Protein AF-A0A925U0S3-F1 (afdb_monomer_lite)

Radius of gyration: 22.57 Å; chai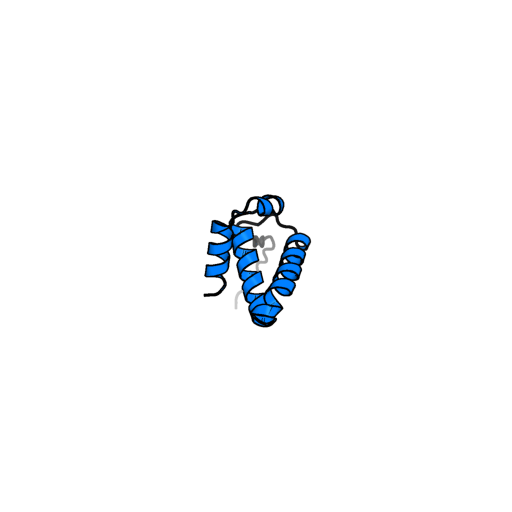ns: 1; bounding box: 42×69×42 Å

Sequence (89 aa):
MKKLLIVFAIIGIFTSCSSGGKKSSWKESDKNDFSVECVSGATASMGEEDAKKYCDCMLTKIMDKYPKAEEVGSINMDEMTKMAEDCVK

Structure (mmCIF, N/CA/C/O backbone):
data_AF-A0A925U0S3-F1
#
_entry.id   AF-A0A925U0S3-F1
#
loop_
_atom_site.group_PDB
_atom_site.id
_atom_site.type_symbol
_atom_site.label_atom_id
_atom_site.label_alt_id
_atom_site.label_comp_id
_atom_site.label_asym_id
_atom_site.label_entity_id
_atom_site.label_seq_id
_atom_site.pdbx_PDB_ins_code
_atom_site.Cartn_x
_atom_site.Cartn_y
_atom_site.Cartn_z
_atom_site.occupancy
_atom_site.B_iso_or_equiv
_atom_site.auth_seq_id
_atom_site.auth_comp_id
_atom_site.auth_asym_id
_atom_site.auth_atom_id
_atom_site.pdbx_PDB_model_num
ATOM 1 N N . MET A 1 1 ? 19.753 -55.718 28.245 1.00 46.47 1 MET A N 1
ATOM 2 C CA . MET A 1 1 ? 21.210 -55.915 28.058 1.00 46.47 1 MET A CA 1
ATOM 3 C C . MET A 1 1 ? 21.524 -55.964 26.574 1.00 46.47 1 MET A C 1
ATOM 5 O O . MET A 1 1 ? 20.778 -56.620 25.861 1.00 46.47 1 MET A O 1
ATOM 9 N N . LYS A 1 2 ? 22.658 -55.351 26.197 1.00 41.16 2 LYS A N 1
ATOM 10 C CA . LYS A 1 2 ? 23.233 -55.132 24.849 1.00 41.16 2 LYS A CA 1
ATOM 11 C C . LYS A 1 2 ? 22.771 -53.795 24.240 1.00 41.16 2 LYS A C 1
ATOM 13 O O . LYS A 1 2 ? 21.655 -53.701 23.765 1.00 41.16 2 LYS A O 1
ATOM 18 N N . LYS A 1 3 ? 23.468 -52.687 24.550 1.00 47.50 3 LYS A N 1
ATOM 19 C CA . LYS A 1 3 ? 24.765 -52.242 23.965 1.00 47.50 3 LYS A CA 1
ATOM 20 C C . LYS A 1 3 ? 24.560 -51.922 22.471 1.00 47.50 3 LYS A C 1
ATOM 22 O O . LYS A 1 3 ? 23.995 -52.750 21.784 1.00 47.50 3 LYS A O 1
ATOM 27 N N . LEU A 1 4 ? 25.007 -50.824 21.880 1.00 52.88 4 LEU A N 1
ATOM 28 C CA . LEU A 1 4 ? 25.945 -49.786 22.279 1.00 52.88 4 LEU A CA 1
ATOM 29 C C . LEU A 1 4 ? 25.769 -48.622 21.279 1.00 52.88 4 LEU A C 1
ATOM 31 O O . LEU A 1 4 ? 25.528 -48.859 20.101 1.00 52.88 4 LEU A O 1
ATOM 35 N N . LEU A 1 5 ? 25.929 -47.402 21.783 1.00 57.72 5 LEU A N 1
ATOM 36 C CA . LEU A 1 5 ? 26.510 -46.213 21.148 1.00 57.72 5 LEU A CA 1
ATOM 37 C C . LEU A 1 5 ? 27.115 -46.396 19.741 1.00 57.72 5 LEU A C 1
ATOM 39 O O . LEU A 1 5 ? 28.109 -47.109 19.619 1.00 57.72 5 LEU A O 1
ATOM 43 N N . ILE A 1 6 ? 26.648 -45.617 18.754 1.00 58.78 6 ILE A N 1
ATOM 44 C CA . ILE A 1 6 ? 27.513 -45.060 17.697 1.00 58.78 6 ILE A CA 1
ATOM 45 C C . ILE A 1 6 ? 27.108 -43.606 17.425 1.00 58.78 6 ILE A C 1
ATOM 47 O O . ILE A 1 6 ? 25.983 -43.295 17.045 1.00 58.78 6 ILE A O 1
ATOM 51 N N . VAL A 1 7 ? 28.086 -42.739 17.657 1.00 53.22 7 VAL A N 1
ATOM 52 C CA . VAL A 1 7 ? 28.168 -41.327 17.301 1.00 53.22 7 VAL A CA 1
ATOM 53 C C . VAL A 1 7 ? 28.441 -41.202 15.798 1.00 53.22 7 VAL A C 1
ATOM 55 O O . VAL A 1 7 ? 29.409 -41.776 15.317 1.00 53.22 7 VAL A O 1
ATOM 58 N N . PHE A 1 8 ? 27.642 -40.404 15.094 1.00 52.75 8 PHE A N 1
ATOM 59 C CA . PHE A 1 8 ? 28.008 -39.661 13.878 1.00 52.75 8 PHE A CA 1
ATOM 60 C C . PHE A 1 8 ? 27.226 -38.341 13.995 1.00 52.75 8 PHE A C 1
ATOM 62 O O . PHE A 1 8 ? 26.006 -38.339 13.930 1.00 52.75 8 PHE A O 1
ATOM 69 N N . ALA A 1 9 ? 27.791 -37.236 14.479 1.00 50.94 9 ALA A N 1
ATOM 70 C CA . ALA A 1 9 ? 28.793 -36.416 13.814 1.00 50.94 9 ALA A CA 1
ATOM 71 C C . ALA A 1 9 ? 28.393 -36.098 12.359 1.00 50.94 9 ALA A C 1
ATOM 73 O O . ALA A 1 9 ? 28.496 -36.955 11.489 1.00 50.94 9 ALA A O 1
ATOM 74 N N . ILE A 1 10 ? 28.068 -34.812 12.154 1.00 56.09 10 ILE A N 1
ATOM 75 C CA . ILE A 1 10 ? 28.354 -34.010 10.953 1.00 56.09 10 ILE A CA 1
ATOM 76 C C . ILE A 1 10 ? 27.175 -33.794 9.971 1.00 56.09 10 ILE A C 1
ATOM 78 O O . ILE A 1 10 ? 26.769 -34.669 9.220 1.00 56.09 10 ILE A O 1
ATOM 82 N N . ILE A 1 11 ? 26.747 -32.520 9.950 1.00 56.44 11 ILE A N 1
ATOM 83 C CA . ILE A 1 11 ? 26.152 -31.745 8.843 1.00 56.44 11 ILE A CA 1
ATOM 84 C C . ILE A 1 11 ? 24.699 -32.085 8.471 1.00 56.44 11 ILE A C 1
ATOM 86 O O . ILE A 1 11 ? 24.407 -32.821 7.536 1.00 56.44 11 ILE A O 1
ATOM 90 N N . GLY A 1 12 ? 23.773 -31.410 9.157 1.00 47.16 12 GLY A N 1
ATOM 91 C 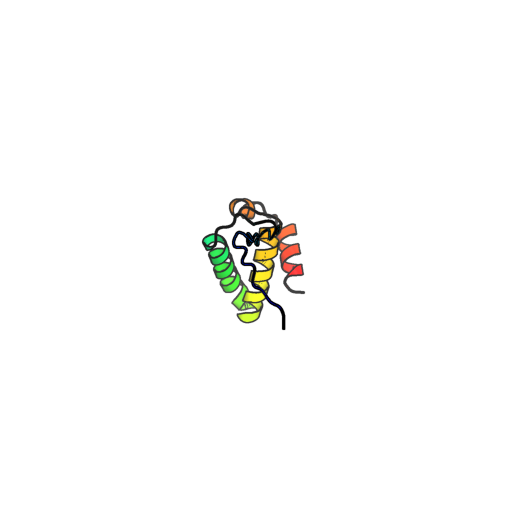CA . GLY A 1 12 ? 22.443 -31.089 8.644 1.00 47.16 12 GLY A CA 1
ATOM 92 C C . GLY A 1 12 ? 22.369 -29.587 8.403 1.00 47.16 12 GLY A C 1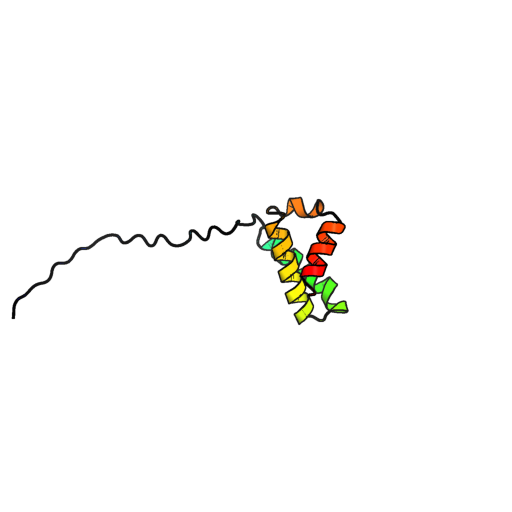
ATOM 93 O O . GLY A 1 12 ? 22.178 -28.810 9.333 1.00 47.16 12 GLY A O 1
ATOM 94 N N . ILE A 1 13 ? 22.610 -29.187 7.160 1.00 61.62 13 ILE A N 1
ATOM 95 C CA . ILE A 1 13 ? 22.503 -27.818 6.662 1.00 61.62 13 ILE A CA 1
ATOM 96 C C . ILE A 1 13 ? 21.070 -27.339 6.928 1.00 61.62 13 ILE A C 1
ATOM 98 O O . ILE A 1 13 ? 20.131 -27.852 6.324 1.00 61.62 13 ILE A O 1
ATOM 102 N N . PHE A 1 14 ? 20.877 -26.349 7.803 1.00 54.12 14 PHE A N 1
ATOM 103 C CA . PHE A 1 14 ? 19.616 -25.608 7.848 1.00 54.12 14 PHE A CA 1
ATOM 104 C C . PHE A 1 14 ? 19.556 -24.687 6.621 1.00 54.12 14 PHE A C 1
ATOM 106 O O . PHE A 1 14 ? 19.774 -23.481 6.700 1.00 54.12 14 PHE A O 1
ATOM 113 N N . THR A 1 15 ? 19.276 -25.267 5.454 1.00 58.06 15 THR A N 1
ATOM 114 C CA . THR A 1 15 ? 18.666 -24.545 4.339 1.00 58.06 15 THR A CA 1
ATOM 115 C C . THR A 1 15 ? 17.255 -24.177 4.767 1.00 58.06 15 THR A C 1
ATOM 117 O O . THR A 1 15 ? 16.336 -24.984 4.650 1.00 58.06 15 THR A O 1
ATOM 120 N N . SER A 1 16 ? 17.066 -22.964 5.273 1.00 60.41 16 SER A N 1
ATOM 121 C CA . SER A 1 16 ? 15.735 -22.373 5.331 1.00 60.41 16 SER A CA 1
ATOM 122 C C . SER A 1 16 ? 15.831 -20.865 5.197 1.00 60.41 16 SER A C 1
ATOM 124 O O . SER A 1 16 ? 16.171 -20.159 6.139 1.00 60.41 16 SER A O 1
ATOM 126 N N . CYS A 1 17 ? 15.625 -20.411 3.963 1.00 51.47 17 CYS A N 1
ATOM 127 C CA . CYS A 1 17 ? 14.819 -19.243 3.613 1.00 51.47 17 CYS A CA 1
ATOM 128 C C . CYS A 1 17 ? 14.824 -19.109 2.084 1.00 51.47 17 CYS A C 1
ATOM 130 O O . CYS A 1 17 ? 15.349 -18.154 1.519 1.00 51.47 17 CYS A O 1
ATOM 132 N N . SER A 1 18 ? 14.225 -20.083 1.392 1.00 54.34 18 SER A N 1
ATOM 133 C CA . SER A 1 18 ? 13.639 -19.814 0.074 1.00 54.34 18 SER A CA 1
ATOM 134 C C . SER A 1 18 ? 12.187 -19.400 0.281 1.00 54.34 18 SER A C 1
ATOM 136 O O . SER A 1 18 ? 11.260 -20.099 -0.113 1.00 54.34 18 SER A O 1
ATOM 138 N N . SER A 1 19 ? 11.988 -18.249 0.927 1.00 49.97 19 SER A N 1
ATOM 139 C CA . SER A 1 19 ? 10.731 -17.516 0.798 1.00 49.97 19 SER A CA 1
ATOM 140 C C . SER A 1 19 ? 10.758 -16.868 -0.581 1.00 49.97 19 SER A C 1
ATOM 142 O O . SER A 1 19 ? 11.197 -15.731 -0.741 1.00 49.97 19 SER A O 1
ATOM 144 N N . GLY A 1 20 ? 10.362 -17.643 -1.591 1.00 47.00 20 GLY A N 1
ATOM 145 C CA . GLY A 1 20 ? 10.168 -17.209 -2.974 1.00 47.00 20 GLY A CA 1
ATOM 146 C C . GLY A 1 20 ? 8.946 -16.304 -3.140 1.00 47.00 20 GLY A C 1
ATOM 147 O O . GLY A 1 20 ? 8.185 -16.474 -4.085 1.00 47.00 20 GLY A O 1
ATOM 148 N N . GLY A 1 21 ? 8.735 -15.360 -2.219 1.00 55.94 21 GLY A N 1
ATOM 149 C CA . GLY A 1 21 ? 7.923 -14.185 -2.509 1.00 55.94 21 GLY A CA 1
ATOM 150 C C . GLY A 1 21 ? 8.729 -13.292 -3.445 1.00 55.94 21 GLY A C 1
ATOM 151 O O . GLY A 1 21 ? 9.950 -13.199 -3.289 1.00 55.94 21 GLY A O 1
ATOM 152 N N . LYS A 1 22 ? 8.085 -12.653 -4.429 1.00 55.84 22 LYS A N 1
ATOM 153 C CA . LYS A 1 22 ? 8.722 -11.560 -5.176 1.00 55.84 22 LYS A CA 1
ATOM 154 C C . LYS A 1 22 ? 9.292 -10.586 -4.146 1.00 55.84 22 LYS A C 1
ATOM 156 O O . LYS A 1 22 ? 8.543 -9.887 -3.473 1.00 55.84 22 LYS A O 1
ATOM 161 N N . LYS A 1 23 ? 10.614 -10.565 -3.978 1.00 61.88 23 LYS A N 1
ATOM 162 C CA . LYS A 1 23 ? 11.256 -9.551 -3.149 1.00 61.88 23 LYS A CA 1
ATOM 163 C C . LYS A 1 23 ? 11.150 -8.250 -3.919 1.00 61.88 23 LYS A C 1
ATOM 165 O O . LYS A 1 23 ? 11.893 -8.037 -4.874 1.00 61.88 23 LYS A O 1
ATOM 170 N N . SER A 1 24 ? 10.192 -7.421 -3.520 1.00 72.31 24 SER A N 1
ATOM 171 C CA . SER A 1 24 ? 10.218 -6.005 -3.848 1.00 72.31 24 SER A CA 1
ATOM 172 C C . SER A 1 24 ? 11.602 -5.453 -3.484 1.00 72.31 24 SER A C 1
ATOM 174 O O . SER A 1 24 ? 12.154 -5.773 -2.429 1.00 72.31 24 SER A O 1
ATOM 176 N N . SER A 1 25 ? 12.187 -4.686 -4.399 1.00 87.62 25 SER A N 1
ATOM 177 C CA . SER A 1 25 ? 13.507 -4.064 -4.244 1.00 87.62 25 SER A CA 1
ATOM 178 C C . SER A 1 25 ? 13.458 -2.738 -3.481 1.00 87.62 25 SER A C 1
ATOM 180 O O . SER A 1 25 ? 14.473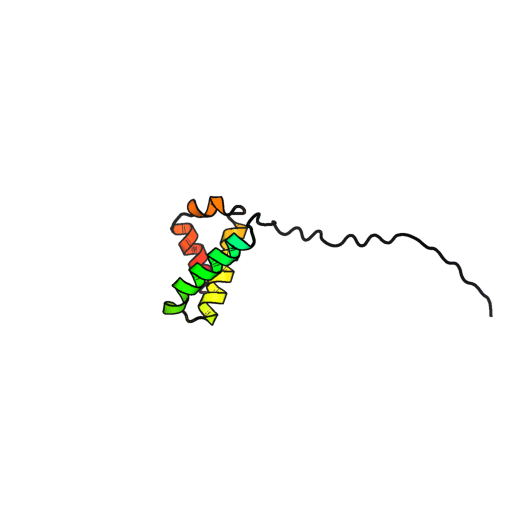 -2.056 -3.366 1.00 87.62 25 SER A O 1
ATOM 182 N N . TRP A 1 26 ? 12.290 -2.395 -2.935 1.00 92.38 26 TRP A N 1
ATOM 183 C CA . TRP A 1 26 ? 12.085 -1.206 -2.121 1.00 92.38 26 TRP A CA 1
ATOM 184 C C . TRP A 1 26 ? 12.955 -1.228 -0.872 1.00 92.38 26 TRP A C 1
ATOM 186 O O . TRP A 1 26 ? 12.995 -2.228 -0.138 1.00 92.38 26 TRP A O 1
ATOM 196 N N . LYS A 1 27 ? 13.605 -0.097 -0.595 1.00 93.50 27 LYS A N 1
ATOM 197 C CA . LYS A 1 27 ? 14.310 0.092 0.668 1.00 93.50 27 LYS A CA 1
ATOM 198 C C . LYS A 1 27 ? 13.295 0.275 1.784 1.00 93.50 27 LYS A C 1
ATOM 200 O O . LYS A 1 27 ? 12.172 0.720 1.570 1.00 93.50 27 LYS A O 1
ATOM 205 N N . GLU A 1 28 ? 13.718 -0.043 2.999 1.00 93.12 28 GLU A N 1
ATOM 206 C CA . GLU A 1 28 ? 12.868 0.150 4.172 1.00 93.12 28 GLU A CA 1
ATOM 207 C C . GLU A 1 28 ? 12.536 1.630 4.408 1.00 93.12 28 GLU A C 1
ATOM 209 O O . GLU A 1 28 ? 11.431 1.940 4.837 1.00 93.12 28 GLU A O 1
ATOM 214 N N . SER A 1 29 ? 13.447 2.542 4.045 1.00 93.88 29 SER A N 1
ATOM 215 C CA . SER A 1 29 ? 13.183 3.986 4.035 1.00 93.88 29 SER A CA 1
ATOM 216 C C . SER A 1 29 ? 12.012 4.343 3.125 1.00 93.88 29 SER A C 1
ATOM 218 O O . SER A 1 29 ? 11.097 5.020 3.563 1.00 93.88 29 SER A O 1
ATOM 220 N N . ASP A 1 30 ? 11.995 3.818 1.898 1.00 93.38 30 ASP A N 1
ATOM 221 C CA . ASP A 1 30 ? 10.989 4.173 0.891 1.00 93.38 30 ASP A CA 1
ATOM 222 C C . ASP A 1 30 ? 9.597 3.676 1.313 1.00 93.38 30 ASP A C 1
ATOM 224 O O . ASP A 1 30 ? 8.589 4.351 1.115 1.00 93.38 30 ASP A O 1
ATOM 228 N N . LYS A 1 31 ? 9.545 2.498 1.948 1.00 94.69 31 LYS A N 1
ATOM 229 C CA . LYS A 1 31 ? 8.315 1.964 2.547 1.00 94.69 31 LYS A CA 1
ATOM 230 C C . LYS A 1 31 ? 7.835 2.824 3.709 1.00 94.69 31 LYS A C 1
ATOM 232 O O . LYS A 1 31 ? 6.653 3.139 3.780 1.00 94.69 31 LYS A O 1
ATOM 237 N N . ASN A 1 32 ? 8.743 3.187 4.615 1.00 95.75 32 ASN A N 1
ATOM 238 C CA . ASN A 1 32 ? 8.413 4.008 5.772 1.00 95.75 32 ASN A CA 1
ATOM 239 C C . ASN A 1 32 ? 7.907 5.391 5.349 1.00 95.75 32 ASN A C 1
ATOM 241 O O . ASN A 1 32 ? 6.893 5.845 5.871 1.00 95.75 32 ASN A O 1
ATOM 245 N N . ASP A 1 33 ? 8.577 6.029 4.393 1.00 94.81 33 ASP A N 1
ATOM 246 C CA . ASP A 1 33 ? 8.195 7.345 3.885 1.00 94.81 33 ASP A CA 1
ATOM 247 C C . ASP A 1 33 ? 6.801 7.287 3.248 1.00 94.81 33 ASP A C 1
ATOM 249 O O . ASP A 1 33 ? 5.929 8.078 3.612 1.00 94.81 33 ASP A O 1
ATOM 253 N N . PHE A 1 34 ? 6.533 6.267 2.419 1.00 94.31 34 PHE A N 1
ATOM 254 C CA . PHE A 1 34 ? 5.192 6.021 1.884 1.00 94.31 34 PHE A CA 1
ATOM 255 C C . PHE A 1 34 ? 4.146 5.855 2.995 1.00 94.31 34 PHE A C 1
ATOM 257 O O . PHE A 1 34 ? 3.098 6.502 2.958 1.00 94.31 34 PHE A O 1
ATOM 264 N N . SER A 1 35 ? 4.407 4.998 3.989 1.00 95.69 35 SER A N 1
ATOM 265 C CA . SER A 1 35 ? 3.457 4.739 5.075 1.00 95.69 35 SER A CA 1
ATOM 266 C C . SER A 1 35 ? 3.187 5.993 5.907 1.00 95.69 35 SER A C 1
ATOM 268 O O . SER A 1 35 ? 2.032 6.263 6.231 1.00 95.69 35 SER A O 1
ATOM 270 N N . VAL A 1 36 ? 4.213 6.787 6.225 1.00 97.12 36 VAL A N 1
ATOM 271 C CA . VAL A 1 36 ? 4.064 8.034 6.990 1.00 97.12 36 VAL A CA 1
ATOM 272 C C . VAL A 1 36 ? 3.225 9.051 6.220 1.00 97.12 36 VAL A C 1
ATOM 274 O O . VAL A 1 36 ? 2.271 9.599 6.779 1.00 97.12 36 VAL A O 1
ATOM 277 N N . GLU A 1 37 ? 3.540 9.288 4.947 1.00 96.12 37 GLU A N 1
ATOM 278 C CA . GLU A 1 37 ? 2.807 10.249 4.117 1.00 96.12 37 GLU A CA 1
ATOM 279 C C . GLU A 1 37 ? 1.360 9.809 3.887 1.00 96.12 37 GLU A C 1
ATOM 281 O O . GLU A 1 37 ? 0.430 10.603 4.059 1.00 96.12 37 GLU A O 1
ATOM 286 N N . CYS A 1 38 ? 1.157 8.528 3.575 1.00 96.81 38 CYS A N 1
ATOM 287 C CA . CYS A 1 38 ? -0.167 7.967 3.362 1.00 96.81 38 CYS A CA 1
ATOM 288 C C . CYS A 1 38 ? -1.024 8.055 4.631 1.00 96.81 38 CYS A C 1
ATOM 290 O O . CYS A 1 38 ? -2.145 8.564 4.575 1.00 96.81 38 CYS A O 1
ATOM 292 N N . VAL A 1 39 ? -0.506 7.616 5.788 1.00 97.62 39 VAL A N 1
ATOM 293 C CA . VAL A 1 39 ? -1.272 7.633 7.045 1.00 97.62 39 VAL A CA 1
ATOM 294 C C . VAL A 1 39 ? -1.593 9.067 7.444 1.00 97.62 39 VAL A C 1
ATOM 296 O O . VAL A 1 39 ? -2.736 9.353 7.799 1.00 97.62 39 VAL A O 1
ATOM 299 N N . SER A 1 40 ? -0.628 9.983 7.327 1.00 97.62 40 SER A N 1
ATOM 300 C CA . SER A 1 40 ? -0.841 11.408 7.598 1.00 97.62 40 SER A CA 1
ATOM 301 C C . SER A 1 40 ? -1.974 11.990 6.738 1.00 97.62 40 SER A C 1
ATOM 303 O O . SER A 1 40 ? -2.869 12.655 7.263 1.00 97.62 40 SER A O 1
ATOM 305 N N . GLY A 1 41 ? -2.002 11.671 5.438 1.00 96.19 41 GLY A N 1
ATOM 306 C CA . GLY A 1 41 ? -3.042 12.135 4.514 1.00 96.19 41 GLY A CA 1
ATOM 307 C C . GLY A 1 41 ? -4.410 11.466 4.700 1.00 96.19 41 GLY A C 1
ATOM 308 O O . GLY A 1 41 ? -5.441 12.113 4.521 1.00 96.19 41 GLY A O 1
ATOM 309 N N . ALA A 1 42 ? -4.442 10.187 5.078 1.00 96.12 42 ALA A N 1
ATOM 310 C CA . ALA A 1 42 ? -5.678 9.410 5.197 1.00 96.12 42 ALA A CA 1
ATOM 311 C C . ALA A 1 42 ? -6.355 9.537 6.573 1.00 96.12 42 ALA A C 1
ATOM 313 O O . ALA A 1 42 ? -7.576 9.390 6.673 1.00 96.12 42 ALA A O 1
ATOM 314 N N . THR A 1 43 ? -5.595 9.853 7.630 1.00 97.06 43 THR A N 1
ATOM 315 C CA . THR A 1 43 ? -6.101 9.896 9.016 1.00 97.06 43 THR A CA 1
ATOM 316 C C . THR A 1 43 ? -7.279 10.854 9.177 1.00 97.06 43 THR A C 1
ATOM 318 O O . THR A 1 43 ? -8.232 10.530 9.881 1.00 97.06 43 THR A O 1
ATOM 321 N N . ALA A 1 44 ? -7.261 12.003 8.496 1.00 96.06 44 ALA A N 1
ATOM 322 C CA . ALA A 1 44 ? -8.347 12.981 8.578 1.00 96.06 44 ALA A CA 1
ATOM 323 C C . ALA A 1 44 ? -9.694 12.442 8.059 1.00 96.06 44 ALA A C 1
ATOM 325 O O . ALA A 1 44 ? -10.746 12.875 8.524 1.00 96.06 44 ALA A O 1
ATOM 326 N N . SER A 1 45 ? -9.661 11.498 7.116 1.00 94.62 45 SER A N 1
ATOM 327 C CA . SER A 1 45 ? -10.856 10.944 6.471 1.00 94.62 45 SER A CA 1
ATOM 328 C C . SER A 1 45 ? -11.314 9.626 7.091 1.00 94.62 45 SER A C 1
ATOM 330 O O . SER A 1 45 ? -12.507 9.338 7.086 1.00 94.62 45 SER A O 1
ATOM 332 N N . MET A 1 46 ? -10.379 8.817 7.597 1.00 95.44 46 MET A N 1
ATOM 333 C CA . MET A 1 46 ? -10.641 7.426 7.993 1.00 95.44 46 MET A CA 1
ATOM 334 C C . MET A 1 46 ? -10.375 7.155 9.480 1.00 95.44 46 MET A C 1
ATOM 336 O O . MET A 1 46 ? -10.827 6.149 10.008 1.00 95.44 46 MET A O 1
ATOM 340 N N . GLY A 1 47 ? -9.663 8.043 10.178 1.00 96.75 47 GLY A N 1
ATOM 341 C CA . GLY A 1 47 ? -9.109 7.766 11.504 1.00 96.75 47 GLY A CA 1
ATOM 342 C C . GLY A 1 47 ? -7.775 7.017 11.430 1.00 96.75 47 GLY A C 1
ATOM 343 O O . GLY A 1 47 ? -7.423 6.430 10.412 1.00 96.75 47 GLY A O 1
ATOM 344 N N . GLU A 1 48 ? -6.997 7.067 12.513 1.00 95.56 48 GLU A N 1
ATOM 345 C CA . GLU A 1 48 ? -5.602 6.600 12.514 1.00 95.56 48 GLU A CA 1
ATOM 346 C C . GLU A 1 48 ? -5.470 5.088 12.262 1.00 95.56 48 GLU A C 1
ATOM 348 O O . GLU A 1 48 ? -4.600 4.654 11.508 1.00 95.56 48 GLU A O 1
ATOM 353 N N . GLU A 1 49 ? -6.317 4.271 12.893 1.00 96.06 49 GLU A N 1
ATOM 354 C CA . GLU A 1 49 ? -6.236 2.812 12.769 1.00 96.06 49 GLU A CA 1
ATOM 355 C C . GLU A 1 49 ? -6.596 2.341 11.355 1.00 96.06 49 GLU A C 1
ATOM 357 O O . GLU A 1 49 ? -5.880 1.526 10.768 1.00 96.06 49 GLU A O 1
ATOM 362 N N . ASP A 1 50 ? -7.670 2.885 10.786 1.00 96.25 50 ASP A N 1
ATOM 363 C CA . ASP A 1 50 ? -8.111 2.519 9.442 1.00 96.25 50 ASP A CA 1
ATOM 364 C C . ASP A 1 50 ? -7.201 3.123 8.368 1.00 96.25 50 ASP A C 1
ATOM 366 O O . ASP A 1 50 ? -6.928 2.462 7.368 1.00 96.25 50 ASP A O 1
ATOM 370 N N . ALA A 1 51 ? -6.619 4.305 8.609 1.00 97.25 51 ALA A N 1
ATOM 371 C CA . ALA A 1 51 ? -5.563 4.854 7.762 1.00 97.25 51 ALA A CA 1
ATOM 372 C C . ALA A 1 51 ? -4.339 3.928 7.706 1.00 97.25 51 ALA A C 1
ATOM 374 O O . ALA A 1 51 ? -3.830 3.672 6.617 1.00 97.25 51 ALA A O 1
ATOM 375 N N . LYS A 1 52 ? -3.888 3.371 8.840 1.00 97.25 52 LYS A N 1
ATOM 376 C CA . LYS A 1 52 ? -2.776 2.399 8.859 1.00 97.25 52 LYS A CA 1
ATOM 377 C C . LYS A 1 52 ? -3.098 1.161 8.025 1.00 97.25 52 LYS A C 1
ATOM 379 O O . LYS A 1 52 ? -2.330 0.824 7.130 1.00 97.25 52 LYS A O 1
ATOM 384 N N . LYS A 1 53 ? -4.263 0.540 8.245 1.00 97.31 53 LYS A N 1
ATOM 385 C CA . LYS A 1 53 ? -4.706 -0.639 7.473 1.00 97.31 53 LYS A CA 1
ATOM 386 C C . LYS A 1 53 ? -4.783 -0.348 5.972 1.00 97.31 53 LYS A C 1
ATOM 388 O O . LYS A 1 53 ? -4.294 -1.137 5.162 1.00 97.31 53 LYS A O 1
ATOM 393 N N . TYR A 1 54 ? -5.371 0.790 5.607 1.00 97.38 54 TYR A N 1
ATOM 394 C CA . TYR A 1 54 ? -5.487 1.236 4.222 1.00 97.38 54 TYR A CA 1
ATOM 395 C C . TYR A 1 54 ? -4.109 1.433 3.575 1.00 97.38 54 TYR A C 1
ATOM 397 O O . TYR A 1 54 ? -3.848 0.910 2.490 1.00 97.38 54 TYR A O 1
ATOM 405 N N . CYS A 1 55 ? -3.203 2.136 4.254 1.00 97.81 55 CYS A N 1
ATOM 406 C CA . CYS A 1 55 ? -1.871 2.430 3.737 1.00 97.81 55 CYS A CA 1
ATOM 407 C C . CYS A 1 55 ? -0.990 1.184 3.620 1.00 97.81 55 CYS A C 1
ATOM 409 O O . CYS A 1 55 ? -0.287 1.039 2.620 1.00 97.81 55 CYS A O 1
ATOM 411 N N . ASP A 1 56 ? -1.086 0.245 4.562 1.00 97.19 56 ASP A N 1
ATOM 412 C CA . ASP A 1 56 ? -0.387 -1.042 4.478 1.00 97.19 56 ASP A CA 1
ATOM 413 C C . ASP A 1 56 ? -0.889 -1.876 3.285 1.00 97.19 56 ASP A C 1
ATOM 415 O O . ASP A 1 56 ? -0.096 -2.482 2.550 1.00 97.19 56 ASP A O 1
ATOM 419 N N . CYS A 1 57 ? -2.204 -1.865 3.037 1.00 98.06 57 CYS A N 1
ATOM 420 C CA . CYS A 1 57 ? -2.798 -2.504 1.864 1.00 98.06 57 CYS A CA 1
ATOM 421 C C . CYS A 1 57 ? -2.303 -1.868 0.555 1.00 98.06 57 CYS A C 1
ATOM 423 O O . CYS A 1 57 ? -1.884 -2.582 -0.364 1.00 98.06 57 CYS A O 1
ATOM 425 N N . MET A 1 58 ? -2.297 -0.533 0.481 1.00 96.94 58 MET A N 1
ATOM 426 C CA . MET A 1 58 ? -1.825 0.204 -0.692 1.00 96.94 58 MET A CA 1
ATOM 427 C C . MET A 1 58 ? -0.349 -0.065 -0.973 1.00 96.94 58 MET A C 1
ATOM 429 O O . MET A 1 58 ? 0.001 -0.409 -2.103 1.00 96.94 58 ME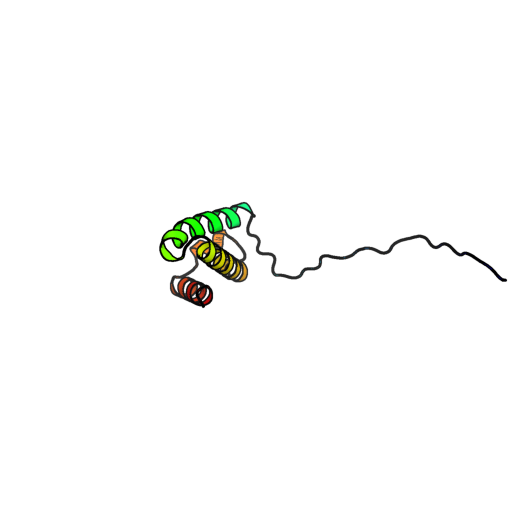T A O 1
ATOM 433 N N . LEU A 1 59 ? 0.504 0.017 0.052 1.00 95.69 59 LEU A N 1
ATOM 434 C CA . LEU A 1 59 ? 1.934 -0.252 -0.068 1.00 95.69 59 LEU A CA 1
ATOM 435 C C . LEU A 1 59 ? 2.185 -1.665 -0.609 1.00 95.69 59 LEU A C 1
ATOM 437 O O . LEU A 1 59 ? 2.967 -1.841 -1.542 1.00 95.69 59 LEU A O 1
ATOM 441 N N . THR A 1 60 ? 1.463 -2.660 -0.085 1.00 95.25 60 THR A N 1
ATOM 442 C CA . THR A 1 60 ? 1.568 -4.054 -0.539 1.00 95.25 60 THR A CA 1
ATOM 443 C C . THR A 1 60 ? 1.211 -4.193 -2.021 1.00 95.25 60 THR A C 1
ATOM 445 O O . THR A 1 60 ? 1.995 -4.744 -2.797 1.00 95.25 60 THR A O 1
ATOM 448 N N . LYS A 1 61 ? 0.065 -3.646 -2.451 1.00 94.88 61 LYS A N 1
ATOM 449 C CA . LYS A 1 61 ? -0.373 -3.716 -3.858 1.00 94.88 61 LYS A CA 1
ATOM 450 C C . LYS A 1 61 ? 0.585 -2.993 -4.802 1.00 94.88 61 LYS A C 1
ATOM 452 O O . LYS A 1 61 ? 0.870 -3.500 -5.890 1.00 94.88 61 LYS A O 1
ATOM 457 N N . ILE A 1 62 ? 1.092 -1.832 -4.387 1.00 94.12 62 ILE A N 1
ATOM 458 C CA . ILE A 1 62 ? 2.068 -1.067 -5.163 1.00 94.12 62 ILE A CA 1
ATOM 459 C C . ILE A 1 62 ? 3.356 -1.878 -5.306 1.00 94.12 62 ILE A C 1
ATOM 461 O O . ILE A 1 62 ? 3.804 -2.083 -6.428 1.00 94.12 62 ILE A O 1
ATOM 465 N N . MET A 1 63 ? 3.919 -2.401 -4.215 1.00 93.94 63 MET A N 1
ATOM 466 C CA . MET A 1 63 ? 5.164 -3.179 -4.243 1.00 93.94 63 MET A CA 1
ATOM 467 C C . MET A 1 63 ? 5.060 -4.465 -5.077 1.00 93.94 63 MET A C 1
ATOM 469 O O . MET A 1 63 ? 6.038 -4.863 -5.716 1.00 93.94 63 MET A O 1
ATOM 473 N N . ASP A 1 64 ? 3.891 -5.108 -5.099 1.00 92.38 64 ASP A N 1
ATOM 474 C CA . ASP A 1 64 ? 3.648 -6.320 -5.892 1.00 92.38 64 ASP A CA 1
ATOM 475 C C . ASP A 1 64 ? 3.644 -6.055 -7.404 1.00 92.38 64 ASP A C 1
ATOM 477 O O . ASP A 1 64 ? 4.037 -6.922 -8.205 1.00 92.38 64 ASP A O 1
ATOM 481 N N . LYS A 1 65 ? 3.184 -4.862 -7.793 1.00 91.88 65 LYS A N 1
ATOM 482 C CA . LYS A 1 65 ? 3.021 -4.445 -9.188 1.00 91.88 65 LYS A CA 1
ATOM 483 C C . LYS A 1 65 ? 4.202 -3.628 -9.714 1.00 91.88 65 LYS A C 1
ATOM 485 O O . LYS A 1 65 ? 4.529 -3.751 -10.891 1.00 91.88 65 LYS A O 1
ATOM 490 N N . TYR A 1 66 ? 4.859 -2.886 -8.828 1.00 92.19 66 TYR A N 1
ATOM 491 C CA . TYR A 1 66 ? 5.991 -1.994 -9.070 1.00 92.19 66 TYR A CA 1
ATOM 492 C C . TYR A 1 66 ? 7.137 -2.372 -8.122 1.00 92.19 66 TYR A C 1
ATOM 494 O O . TYR A 1 66 ? 7.310 -1.773 -7.054 1.00 92.19 66 TYR A O 1
ATOM 502 N N . PRO A 1 67 ? 7.932 -3.403 -8.469 1.00 90.00 67 PRO A N 1
ATOM 503 C CA . PRO A 1 67 ? 8.966 -3.932 -7.584 1.00 90.00 67 PRO A CA 1
ATOM 504 C C . PRO A 1 67 ? 10.089 -2.940 -7.275 1.00 90.00 67 PRO A C 1
ATOM 506 O O . PRO A 1 67 ? 10.904 -3.228 -6.397 1.00 90.00 67 PRO A O 1
ATOM 509 N N . LYS A 1 68 ? 10.169 -1.813 -7.988 1.00 88.75 68 LYS A N 1
ATOM 510 C CA . LYS A 1 68 ? 11.140 -0.735 -7.787 1.00 88.75 68 LYS A CA 1
ATOM 511 C C . LYS A 1 68 ? 10.422 0.552 -7.386 1.00 88.75 68 LYS A C 1
ATOM 513 O O . LYS A 1 68 ? 9.449 0.934 -8.030 1.00 88.75 68 LYS A O 1
ATOM 518 N N . ALA A 1 69 ? 10.910 1.227 -6.349 1.00 85.38 69 ALA A N 1
ATOM 519 C CA . ALA A 1 69 ? 10.288 2.450 -5.838 1.00 85.38 69 ALA A CA 1
ATOM 520 C C . ALA A 1 69 ? 10.306 3.594 -6.871 1.00 85.38 69 ALA A C 1
ATOM 522 O O . ALA A 1 69 ? 9.418 4.442 -6.890 1.00 85.38 69 ALA A O 1
ATOM 523 N N . GLU A 1 70 ? 11.266 3.591 -7.797 1.00 87.44 70 GLU A N 1
ATOM 524 C CA . GLU A 1 70 ? 11.350 4.597 -8.859 1.00 87.44 70 GLU A CA 1
ATOM 525 C C . GLU A 1 70 ? 10.222 4.461 -9.902 1.00 87.44 70 GLU A C 1
ATOM 527 O O . GLU A 1 70 ? 9.945 5.403 -10.643 1.00 87.44 70 GLU A O 1
ATOM 532 N N . GLU A 1 71 ? 9.542 3.309 -9.964 1.00 86.75 71 GLU A N 1
ATOM 533 C CA . GLU A 1 71 ? 8.450 3.052 -10.914 1.00 86.75 71 GLU A CA 1
ATOM 534 C C . GLU A 1 71 ? 7.102 3.625 -10.441 1.00 86.75 71 GLU A C 1
ATOM 536 O O . GLU A 1 71 ? 6.174 3.756 -11.238 1.00 86.75 71 GLU A O 1
ATOM 541 N N . VAL A 1 72 ? 6.990 4.025 -9.170 1.00 83.88 72 VAL A N 1
ATOM 542 C CA . VAL A 1 72 ? 5.735 4.484 -8.542 1.00 83.88 72 VAL A CA 1
ATOM 543 C C . VAL A 1 72 ? 5.201 5.762 -9.191 1.00 83.88 72 VAL A C 1
ATOM 545 O O . VAL A 1 72 ? 3.993 5.947 -9.300 1.00 83.88 72 VAL A O 1
ATOM 548 N N . GLY A 1 73 ? 6.086 6.614 -9.718 1.00 84.62 73 GLY A N 1
ATOM 549 C CA . GLY A 1 73 ? 5.691 7.795 -10.495 1.00 84.62 73 GLY A CA 1
ATOM 550 C C . GLY A 1 73 ? 5.025 7.471 -11.840 1.00 84.62 73 GLY A C 1
ATOM 551 O O . GLY A 1 73 ? 4.467 8.364 -12.470 1.00 84.62 73 GLY A O 1
ATOM 552 N N . SER A 1 74 ? 5.070 6.210 -12.285 1.00 88.69 74 SER A N 1
ATOM 553 C CA . SER A 1 74 ? 4.434 5.745 -13.528 1.00 88.69 74 SER A CA 1
ATOM 554 C C . SER A 1 74 ? 3.029 5.177 -13.311 1.00 88.69 74 SER A C 1
ATOM 556 O O . SER A 1 74 ? 2.381 4.773 -14.278 1.00 88.69 74 SER A O 1
ATOM 558 N N . ILE A 1 75 ? 2.548 5.133 -12.063 1.00 91.62 75 ILE A N 1
ATOM 559 C CA . ILE A 1 75 ? 1.196 4.670 -11.749 1.00 91.62 75 ILE A CA 1
ATOM 560 C C . ILE A 1 75 ? 0.195 5.661 -12.345 1.00 91.62 75 ILE A C 1
ATOM 562 O O . ILE A 1 75 ? 0.185 6.840 -11.994 1.00 91.62 75 ILE A O 1
ATOM 566 N N . ASN A 1 76 ? -0.671 5.186 -13.239 1.00 94.31 76 ASN A N 1
ATOM 567 C CA . ASN A 1 76 ? -1.783 6.003 -13.719 1.00 94.31 76 ASN A CA 1
ATOM 568 C C . ASN A 1 76 ? -2.924 6.043 -12.688 1.00 94.31 76 ASN A C 1
ATOM 570 O O . ASN A 1 76 ? -3.053 5.172 -11.824 1.00 94.31 76 ASN A O 1
ATOM 574 N N . MET A 1 77 ? -3.777 7.061 -12.813 1.00 92.62 77 MET A N 1
ATOM 575 C CA . MET A 1 77 ? -4.898 7.282 -11.895 1.00 92.62 77 MET A CA 1
ATOM 576 C C . MET A 1 77 ? -5.847 6.081 -11.831 1.00 92.62 77 MET A C 1
ATOM 578 O O . MET A 1 77 ? -6.222 5.683 -10.736 1.00 92.62 77 MET A O 1
ATOM 582 N N . ASP A 1 78 ? -6.172 5.445 -12.960 1.00 95.69 78 ASP A N 1
ATOM 583 C CA . ASP A 1 78 ? -7.098 4.304 -12.989 1.00 95.69 78 ASP A CA 1
ATOM 584 C C . ASP A 1 78 ? -6.583 3.113 -12.170 1.00 95.69 78 ASP A C 1
ATOM 586 O O . ASP A 1 78 ? -7.345 2.428 -11.483 1.00 95.69 78 ASP A O 1
ATOM 590 N N . GLU A 1 79 ? -5.282 2.834 -12.241 1.00 94.44 79 GLU A N 1
ATOM 591 C CA . GLU A 1 79 ? -4.654 1.782 -11.450 1.00 94.44 79 GLU A CA 1
ATOM 592 C C . GLU A 1 79 ? -4.585 2.144 -9.972 1.00 94.44 79 GLU A C 1
ATOM 594 O O . GLU A 1 79 ? -4.859 1.285 -9.133 1.00 94.44 79 GLU A O 1
ATOM 599 N N . MET A 1 80 ? -4.258 3.399 -9.655 1.00 93.62 80 MET A N 1
ATOM 600 C CA . MET A 1 80 ? -4.260 3.886 -8.278 1.00 93.62 80 MET A CA 1
ATOM 601 C C . MET A 1 80 ? -5.657 3.786 -7.657 1.00 93.62 80 MET A C 1
ATOM 603 O O . MET A 1 80 ? -5.791 3.255 -6.556 1.00 93.62 80 MET A O 1
ATOM 607 N N . THR A 1 81 ? -6.697 4.207 -8.380 1.00 95.31 81 THR A N 1
ATOM 608 C CA . THR A 1 81 ? -8.094 4.115 -7.941 1.00 95.31 81 THR A CA 1
ATOM 609 C C . THR A 1 81 ? -8.512 2.669 -7.711 1.00 95.31 81 THR A C 1
ATOM 611 O O . THR A 1 81 ? -9.049 2.368 -6.652 1.00 95.31 81 THR A O 1
ATOM 614 N N . LYS A 1 82 ? -8.204 1.747 -8.633 1.00 96.38 82 LYS A N 1
ATOM 615 C CA . LYS A 1 82 ? -8.518 0.319 -8.443 1.00 96.38 82 LYS A CA 1
ATOM 616 C C . LYS A 1 82 ? -7.842 -0.269 -7.204 1.00 96.38 82 LYS A C 1
ATOM 618 O O . LYS A 1 82 ? -8.461 -1.046 -6.482 1.00 96.38 82 LYS A O 1
ATOM 623 N N . MET A 1 83 ? -6.580 0.087 -6.951 1.00 95.62 83 MET A N 1
ATOM 624 C CA . MET A 1 83 ? -5.881 -0.356 -5.741 1.00 95.62 83 MET A CA 1
ATOM 625 C C . MET A 1 83 ? -6.524 0.227 -4.479 1.00 95.62 83 MET A C 1
ATOM 627 O O . MET A 1 83 ? -6.742 -0.519 -3.529 1.00 95.62 83 MET A O 1
ATOM 631 N N . ALA A 1 84 ? -6.885 1.513 -4.497 1.00 95.38 84 ALA A N 1
ATOM 632 C CA . ALA A 1 84 ? -7.540 2.180 -3.376 1.00 95.38 84 ALA A CA 1
ATOM 633 C C . ALA A 1 84 ? -8.918 1.576 -3.072 1.00 95.38 84 ALA A C 1
ATOM 635 O O . ALA A 1 84 ? -9.200 1.261 -1.921 1.00 95.38 84 ALA A O 1
ATOM 636 N N . GLU A 1 85 ? -9.740 1.338 -4.098 1.00 95.75 85 GLU A N 1
ATOM 637 C CA . GLU A 1 85 ? -11.043 0.675 -3.973 1.00 95.75 85 GLU A CA 1
ATOM 638 C C . GLU A 1 85 ? -10.925 -0.716 -3.352 1.00 95.75 85 GLU A C 1
ATOM 640 O O . GLU A 1 85 ? -11.772 -1.112 -2.561 1.00 95.75 85 GLU A O 1
ATOM 645 N N . ASP A 1 86 ? -9.883 -1.474 -3.688 1.00 96.50 86 ASP A N 1
ATOM 646 C CA . ASP A 1 86 ? -9.647 -2.778 -3.074 1.00 96.50 86 ASP A CA 1
ATOM 647 C C . ASP A 1 86 ? -9.217 -2.695 -1.604 1.00 96.50 86 ASP A C 1
ATOM 649 O O . ASP A 1 86 ? -9.393 -3.669 -0.878 1.00 96.50 86 ASP A O 1
ATOM 653 N N . CYS A 1 87 ? -8.638 -1.571 -1.179 1.00 96.75 87 CYS A N 1
ATOM 654 C CA . CYS A 1 87 ? -8.121 -1.369 0.175 1.00 96.75 87 CY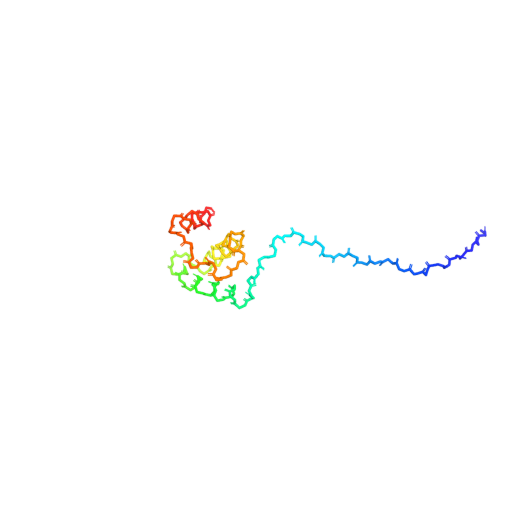S A CA 1
ATOM 655 C C . CYS A 1 87 ? -9.126 -0.723 1.139 1.00 96.75 87 CYS A C 1
ATOM 657 O O . CYS A 1 87 ? -8.817 -0.572 2.318 1.00 96.75 87 CYS A O 1
ATOM 659 N N . VAL A 1 88 ? -10.311 -0.348 0.652 1.00 91.06 88 VAL A N 1
ATOM 660 C CA . VAL A 1 88 ? -11.420 0.189 1.465 1.00 91.06 88 VAL A CA 1
ATOM 661 C C . VAL A 1 88 ? -12.626 -0.758 1.535 1.00 91.06 88 VAL A C 1
ATOM 663 O O . VAL A 1 88 ? -13.664 -0.381 2.078 1.00 91.06 88 VAL A O 1
ATOM 666 N N . LYS A 1 89 ? -12.508 -1.954 0.947 1.00 74.94 89 LYS A N 1
ATOM 667 C CA . LYS A 1 89 ? -13.526 -3.015 0.976 1.00 74.94 89 LYS A CA 1
ATOM 668 C C . LYS A 1 89 ? -13.482 -3.836 2.259 1.00 74.94 89 LYS A C 1
ATOM 670 O O . LYS A 1 89 ? -12.383 -3.982 2.836 1.00 74.94 89 LYS A O 1
#

pLDDT: mean 83.19, std 18.18, range [41.16, 98.06]

Foldseek 3Di:
DDDDDDDDDDDDDPPDDPPVDLQQPDDPVLLVVQQVVQLVVCCVPQNNVLSNQLSVQLSVVCCNVPSYSVCSVVDDPVNSVVSSVVSVD

Secondary structure (DSSP, 8-state):
--------------------S------HHHHHHHHHHHHHHHHHHH-HHHHHHHHHHHHHHHHHH-SSGGGGGG--HHHHHHHHHHH--